Protein AF-A0A4T2GKT0-F1 (afdb_monomer_lite)

pLDDT: mean 86.97, std 9.63, range [50.12, 97.69]

Structure (mmCIF, N/CA/C/O backbone):
data_AF-A0A4T2GKT0-F1
#
_entry.id   AF-A0A4T2GKT0-F1
#
loop_
_atom_site.group_PDB
_atom_site.id
_atom_site.type_symbol
_atom_site.label_atom_id
_atom_site.label_alt_id
_atom_site.label_comp_id
_atom_site.label_asym_id
_atom_site.label_entity_id
_atom_site.label_seq_id
_atom_site.pdbx_PDB_ins_code
_atom_site.Cartn_x
_atom_site.Cartn_y
_atom_site.Cartn_z
_atom_site.occupancy
_atom_site.B_iso_or_equiv
_atom_site.auth_seq_id
_atom_site.auth_comp_id
_atom_site.auth_asym_id
_atom_site.auth_atom_id
_atom_site.pdbx_PDB_model_num
ATOM 1 N N . MET A 1 1 ? -56.690 -27.761 53.384 1.00 51.59 1 MET A N 1
ATOM 2 C CA . MET A 1 1 ? -55.357 -27.481 53.974 1.00 51.59 1 MET A CA 1
ATOM 3 C C . MET A 1 1 ? -55.460 -26.247 54.869 1.00 51.59 1 MET A C 1
ATOM 5 O O . MET A 1 1 ? -56.013 -25.244 54.433 1.00 51.59 1 MET A O 1
ATOM 9 N N . LYS A 1 2 ? -55.024 -26.333 56.132 1.00 50.12 2 LYS A N 1
ATOM 10 C CA . LYS A 1 2 ? -55.202 -25.289 57.162 1.00 50.12 2 LYS A CA 1
ATOM 11 C C . LYS A 1 2 ? -54.160 -24.174 56.962 1.00 50.12 2 LYS A C 1
ATOM 13 O O . LYS A 1 2 ? -52.968 -24.449 57.041 1.00 50.12 2 LYS A O 1
ATOM 18 N N . LYS A 1 3 ? -54.589 -22.933 56.683 1.00 57.72 3 LYS A N 1
ATOM 19 C CA 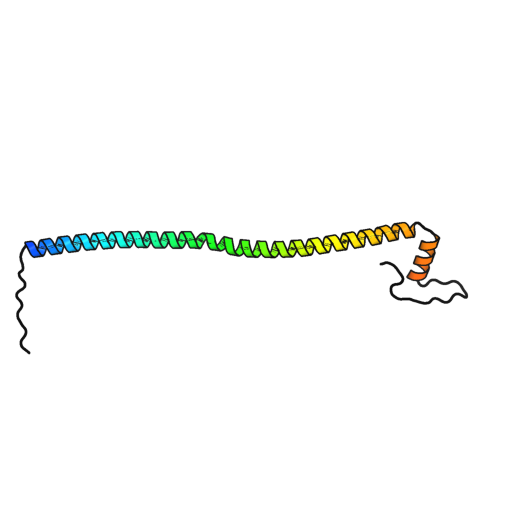. LYS A 1 3 ? -53.688 -21.767 56.568 1.00 57.72 3 LYS A CA 1
ATOM 20 C C . LYS A 1 3 ? -53.153 -21.390 57.952 1.00 57.72 3 LYS A C 1
ATOM 22 O O . LYS A 1 3 ? -53.932 -21.051 58.841 1.00 57.72 3 LYS A O 1
ATOM 27 N N . SER A 1 4 ? -51.836 -21.432 58.131 1.00 65.50 4 SER A N 1
ATOM 28 C CA . SER A 1 4 ? -51.170 -20.899 59.318 1.00 65.50 4 SER A CA 1
ATOM 29 C C . SER A 1 4 ? -51.296 -19.372 59.332 1.00 65.50 4 SER A C 1
ATOM 31 O O . SER A 1 4 ? -50.892 -18.680 58.397 1.00 65.50 4 SER A O 1
ATOM 33 N N . LYS A 1 5 ? -51.903 -18.828 60.392 1.00 67.69 5 LYS A N 1
ATOM 34 C CA . LYS A 1 5 ? -52.040 -17.382 60.595 1.00 67.69 5 LYS A CA 1
ATOM 35 C C . LYS A 1 5 ? -50.748 -16.871 61.228 1.00 67.69 5 LYS A C 1
ATOM 37 O O . LYS A 1 5 ? -50.611 -16.855 62.445 1.00 67.69 5 LYS A O 1
ATOM 42 N N . ILE A 1 6 ? -49.771 -16.531 60.393 1.00 67.44 6 ILE A N 1
ATOM 43 C CA . ILE A 1 6 ? -48.496 -15.972 60.853 1.00 67.44 6 ILE A CA 1
ATOM 44 C C . ILE A 1 6 ? -48.734 -14.498 61.185 1.00 67.44 6 ILE A C 1
ATOM 46 O O . ILE A 1 6 ? -49.034 -13.696 60.301 1.00 67.44 6 ILE A O 1
ATOM 50 N N . VAL A 1 7 ? -48.631 -14.141 62.463 1.00 68.81 7 VAL A N 1
ATOM 51 C CA . VAL A 1 7 ? -48.713 -12.747 62.909 1.00 68.81 7 VAL A CA 1
ATOM 52 C C . VAL A 1 7 ? -47.342 -12.120 62.689 1.00 68.81 7 VAL A C 1
ATOM 54 O O . VAL A 1 7 ? -46.362 -12.504 63.322 1.00 68.81 7 VAL A O 1
ATOM 57 N N . GLN A 1 8 ? -47.249 -11.186 61.747 1.00 67.62 8 GLN A N 1
ATOM 58 C CA . GLN A 1 8 ? -46.016 -10.437 61.536 1.00 67.62 8 GLN A CA 1
ATOM 59 C C . GLN A 1 8 ? -45.826 -9.467 62.704 1.00 67.62 8 GLN A C 1
ATOM 61 O O . GLN A 1 8 ? -46.688 -8.626 62.956 1.00 67.62 8 GLN A O 1
ATOM 66 N N . ILE A 1 9 ? -44.699 -9.575 63.410 1.00 70.06 9 ILE A N 1
ATOM 67 C CA . ILE A 1 9 ? -44.326 -8.630 64.467 1.00 70.06 9 ILE A CA 1
ATOM 68 C C . ILE A 1 9 ? -44.070 -7.272 63.800 1.00 70.06 9 ILE A C 1
ATOM 70 O O . ILE A 1 9 ? -43.037 -7.053 63.164 1.00 70.06 9 ILE A O 1
ATOM 74 N N . ASN A 1 10 ? -45.055 -6.379 63.888 1.00 69.06 10 ASN A N 1
ATOM 75 C CA . ASN A 1 10 ? -45.009 -5.044 63.307 1.00 69.06 10 ASN A CA 1
ATOM 76 C C . ASN A 1 10 ? -44.507 -4.050 64.362 1.00 69.06 10 ASN A C 1
ATOM 78 O O . ASN A 1 10 ? -45.285 -3.476 65.115 1.00 69.06 10 ASN A O 1
ATOM 82 N N . ASN A 1 11 ? -43.185 -3.916 64.448 1.00 83.00 11 ASN A N 1
ATOM 83 C CA . ASN A 1 11 ? -42.484 -3.066 65.410 1.00 83.00 11 ASN A CA 1
ATOM 84 C C . ASN A 1 11 ? -41.744 -1.940 64.659 1.00 83.00 11 ASN A C 1
ATOM 86 O O . ASN A 1 11 ? -41.205 -2.173 63.572 1.00 83.00 11 ASN A O 1
ATOM 90 N N . SER A 1 12 ? -41.685 -0.746 65.258 1.00 83.25 12 SER A N 1
ATOM 91 C CA . SER A 1 12 ? -40.927 0.418 64.776 1.00 83.25 12 SER A CA 1
ATOM 92 C C . SER A 1 12 ? -39.472 0.096 64.397 1.00 83.25 12 SER A C 1
ATOM 94 O O . SER A 1 12 ? -38.989 0.565 63.371 1.00 83.25 12 SER A O 1
ATOM 96 N N . TYR A 1 13 ? -38.783 -0.775 65.136 1.00 86.25 13 TYR A N 1
ATOM 97 C CA . TYR A 1 13 ? -37.440 -1.263 64.810 1.00 86.25 13 TYR A CA 1
ATOM 98 C C . TYR A 1 13 ? -37.383 -1.981 63.451 1.00 86.25 13 TYR A C 1
ATOM 100 O O . TYR A 1 13 ? -36.517 -1.693 62.625 1.00 86.25 13 TYR A O 1
ATOM 108 N N . ILE A 1 14 ? -38.325 -2.895 63.190 1.00 85.00 14 ILE A N 1
ATOM 109 C CA . ILE A 1 14 ? -38.387 -3.661 61.935 1.00 85.00 14 ILE A CA 1
ATOM 110 C C . ILE A 1 14 ? -38.730 -2.739 60.759 1.00 85.00 14 ILE A C 1
ATOM 112 O O . ILE A 1 14 ? -38.192 -2.910 59.664 1.00 85.00 14 ILE A O 1
ATOM 116 N N . GLN A 1 15 ? -39.599 -1.750 60.979 1.00 86.00 15 GLN A N 1
ATOM 117 C CA . GLN A 1 15 ? -39.920 -0.735 59.975 1.00 86.00 15 GLN A CA 1
ATOM 118 C C . GLN A 1 15 ? -38.685 0.113 59.642 1.00 86.00 15 GLN A C 1
ATOM 120 O O . GLN A 1 15 ? -38.287 0.159 58.479 1.00 86.00 15 GLN A O 1
ATOM 125 N N . ASN A 1 16 ? -37.999 0.651 60.655 1.00 87.50 16 ASN A N 1
ATOM 126 C CA . ASN A 1 16 ? -36.783 1.451 60.487 1.00 87.50 16 ASN A CA 1
ATOM 127 C C . ASN A 1 16 ? -35.670 0.685 59.751 1.00 87.50 16 ASN A C 1
ATOM 129 O O . ASN A 1 16 ? -35.013 1.232 58.866 1.00 87.50 16 ASN A O 1
ATOM 133 N N . GLN A 1 17 ? -35.469 -0.600 60.065 1.00 87.00 17 GLN A N 1
ATOM 134 C CA . GLN A 1 17 ? -34.492 -1.447 59.367 1.00 87.00 17 GLN A CA 1
ATOM 135 C C . GLN A 1 17 ? -34.860 -1.672 57.893 1.00 87.00 17 GLN A C 1
ATOM 137 O O . GLN A 1 17 ? -33.986 -1.653 57.021 1.00 87.00 17 GLN A O 1
ATOM 142 N N . ARG A 1 18 ? -36.151 -1.850 57.578 1.00 86.50 18 ARG A N 1
ATOM 143 C CA . ARG A 1 18 ? -36.622 -1.962 56.188 1.00 86.50 18 ARG A CA 1
ATOM 144 C C . ARG A 1 18 ? -36.447 -0.655 55.428 1.00 86.50 18 ARG A C 1
ATOM 146 O O . ARG A 1 18 ? -36.076 -0.707 54.260 1.00 86.50 18 ARG A O 1
ATOM 153 N N . GLU A 1 19 ? -36.685 0.492 56.055 1.00 87.25 19 GLU A N 1
ATOM 154 C CA . GLU A 1 19 ? -36.472 1.795 55.416 1.00 87.25 19 GLU A CA 1
ATOM 155 C C . GLU A 1 19 ? -34.997 2.045 55.111 1.00 87.25 19 GLU A C 1
ATOM 157 O O . GLU A 1 19 ? -34.660 2.335 53.965 1.00 87.25 19 GLU A O 1
ATOM 162 N N . LYS A 1 20 ? -34.097 1.792 56.070 1.00 88.00 20 LYS A N 1
ATOM 163 C CA . LYS A 1 20 ? -32.643 1.835 55.832 1.00 88.00 20 LYS A CA 1
ATOM 164 C C . LYS A 1 20 ? -32.218 0.901 54.698 1.00 88.00 20 LYS A C 1
ATOM 166 O O . LYS A 1 20 ? -31.431 1.274 53.829 1.00 88.00 20 LYS A O 1
ATOM 171 N N . SER A 1 21 ? -32.775 -0.308 54.665 1.00 86.00 21 SER A N 1
ATOM 172 C CA . SER A 1 21 ? -32.502 -1.275 53.595 1.00 86.00 21 SER A CA 1
ATOM 173 C C . SER A 1 21 ? -33.003 -0.774 52.234 1.00 86.00 21 SER A C 1
ATOM 175 O O . SER A 1 21 ? -32.296 -0.875 51.239 1.00 86.00 21 SER A O 1
ATOM 177 N N . LYS A 1 22 ? -34.197 -0.173 52.166 1.00 88.81 22 LYS A N 1
ATOM 178 C CA . LYS A 1 22 ? -34.735 0.420 50.930 1.00 88.81 22 LYS A CA 1
ATOM 179 C C . LYS A 1 22 ? -33.890 1.594 50.437 1.00 88.81 22 LYS A C 1
ATOM 181 O O . LYS A 1 22 ? -33.619 1.659 49.241 1.00 88.81 22 LYS A O 1
ATOM 186 N N . LEU A 1 23 ? -33.459 2.476 51.339 1.00 89.38 23 LEU A N 1
ATOM 187 C CA . LEU A 1 23 ? -32.597 3.617 51.021 1.00 89.38 23 LEU A CA 1
ATOM 188 C C . LEU A 1 23 ? -31.249 3.146 50.466 1.00 89.38 23 LEU A C 1
ATOM 190 O O . LEU A 1 23 ? -30.876 3.529 49.362 1.00 89.38 23 LEU A O 1
ATOM 194 N N . THR A 1 24 ? -30.577 2.217 51.148 1.00 89.75 24 THR A N 1
ATOM 195 C CA . THR A 1 24 ? -29.295 1.660 50.673 1.00 89.75 24 THR A CA 1
ATOM 196 C C . THR A 1 24 ? -29.426 0.906 49.345 1.00 89.75 24 THR A C 1
ATOM 198 O O . THR A 1 24 ? -28.537 0.986 48.494 1.00 89.75 24 THR A O 1
ATOM 201 N N . LEU A 1 25 ? -30.540 0.198 49.110 1.00 89.69 25 LEU A N 1
ATOM 202 C CA . LEU A 1 25 ? -30.829 -0.401 47.802 1.00 89.69 25 LEU A CA 1
ATOM 203 C C . LEU A 1 25 ? -31.068 0.659 46.719 1.00 89.69 25 LEU A C 1
ATOM 205 O O . LEU A 1 25 ? -30.612 0.472 45.590 1.00 89.69 25 LEU A O 1
ATOM 209 N N . ALA A 1 26 ? -31.780 1.744 47.029 1.00 89.12 26 ALA A N 1
ATOM 210 C CA . ALA A 1 26 ? -32.020 2.838 46.093 1.00 89.12 26 ALA A CA 1
ATOM 211 C C . ALA A 1 26 ? -30.708 3.544 45.716 1.00 89.12 26 ALA A C 1
ATOM 213 O O . ALA A 1 26 ? -30.440 3.735 44.529 1.00 89.12 26 ALA A O 1
ATOM 214 N N . GLU A 1 27 ? -29.844 3.814 46.696 1.00 90.69 27 GLU A N 1
ATOM 215 C CA . GLU A 1 27 ? -28.501 4.362 46.486 1.00 90.69 27 GLU A CA 1
ATOM 216 C C . GLU A 1 27 ? -27.640 3.441 45.614 1.00 90.69 27 GLU A C 1
ATOM 218 O O . GLU A 1 27 ? -27.025 3.890 44.645 1.00 90.69 27 GLU A O 1
ATOM 223 N N . LYS A 1 28 ? -27.624 2.130 45.898 1.00 91.38 28 LYS A N 1
ATOM 224 C CA . LYS A 1 28 ? -26.914 1.148 45.061 1.00 91.38 28 LYS A CA 1
ATOM 225 C C . LYS A 1 28 ? -27.458 1.114 43.637 1.00 91.38 28 LYS A C 1
ATOM 227 O O . LYS A 1 28 ? -26.676 1.084 42.693 1.00 91.38 28 LYS A O 1
ATOM 232 N N . ARG A 1 29 ? -28.781 1.152 43.454 1.00 91.94 29 ARG A N 1
ATOM 233 C CA . ARG A 1 29 ? -29.398 1.204 42.117 1.00 91.94 29 ARG A CA 1
ATOM 234 C C . ARG A 1 29 ? -28.988 2.461 41.360 1.00 91.94 29 ARG A C 1
ATOM 236 O O . ARG A 1 29 ? -28.670 2.362 40.180 1.00 91.94 29 ARG A O 1
ATOM 243 N N . GLN A 1 30 ? -28.961 3.618 42.018 1.00 91.38 30 GLN A N 1
ATOM 244 C CA . GLN A 1 30 ? -28.519 4.868 41.401 1.00 91.38 30 GLN A CA 1
ATOM 245 C C . GLN A 1 30 ? -27.049 4.790 40.968 1.00 91.38 30 GLN A C 1
ATOM 247 O O . GLN A 1 30 ? -26.741 5.083 39.813 1.00 91.38 30 GLN A O 1
ATOM 252 N N . LYS A 1 31 ? -26.161 4.318 41.851 1.00 93.00 31 LYS A N 1
ATOM 253 C CA . LYS A 1 31 ? -24.733 4.129 41.545 1.00 93.00 31 LYS A CA 1
ATOM 254 C C . LYS A 1 31 ? -24.517 3.127 40.411 1.00 93.00 31 LYS A C 1
ATOM 256 O O . LYS A 1 31 ? -23.756 3.407 39.493 1.00 93.00 31 LYS A O 1
ATOM 261 N N . ASN A 1 32 ? -25.232 2.004 40.414 1.00 94.12 32 ASN A N 1
ATOM 262 C CA . ASN A 1 32 ? -25.129 1.000 39.354 1.00 94.12 32 ASN A CA 1
ATOM 263 C C . ASN A 1 32 ? -25.612 1.537 38.002 1.00 94.12 32 ASN A C 1
ATOM 265 O O . ASN A 1 32 ? -24.999 1.240 36.983 1.00 94.12 32 ASN A O 1
ATOM 269 N N . ARG A 1 33 ? -26.675 2.355 37.976 1.00 93.06 33 ARG A N 1
ATOM 270 C CA . ARG A 1 33 ? -27.131 3.021 36.744 1.00 93.06 33 ARG A CA 1
ATOM 271 C C . ARG A 1 33 ? -26.092 4.009 36.222 1.00 93.06 33 ARG A C 1
ATOM 273 O O . ARG A 1 33 ? -25.837 4.027 35.027 1.00 93.06 33 ARG A O 1
ATOM 280 N N . PHE A 1 34 ? -25.468 4.782 37.108 1.00 95.00 34 PHE A N 1
ATOM 281 C CA . PHE A 1 34 ? -24.389 5.697 36.735 1.00 95.00 34 PHE A CA 1
ATOM 282 C C . PHE A 1 34 ? -23.174 4.949 36.167 1.00 95.00 34 PHE A C 1
ATOM 284 O O . PHE A 1 34 ? -22.683 5.295 35.095 1.00 95.00 34 PHE A O 1
ATOM 291 N N . MET A 1 35 ? -22.753 3.866 36.825 1.00 94.50 35 MET A N 1
ATOM 292 C CA . MET A 1 35 ? -21.681 2.995 36.333 1.00 94.50 35 MET A CA 1
ATOM 293 C C . MET A 1 35 ? -22.025 2.359 34.982 1.00 94.50 35 MET A C 1
ATOM 295 O O . MET A 1 35 ? -21.161 2.283 34.114 1.00 94.50 35 MET A O 1
ATOM 299 N N . ALA A 1 36 ? -23.279 1.948 34.767 1.00 95.38 36 ALA A N 1
ATOM 300 C CA . ALA A 1 36 ? -23.728 1.424 33.478 1.00 95.38 36 ALA A CA 1
ATOM 301 C C . ALA A 1 36 ? -23.659 2.486 32.369 1.00 95.38 36 ALA A C 1
ATOM 303 O O . ALA A 1 36 ? -23.200 2.185 31.271 1.00 95.38 36 ALA A O 1
ATOM 304 N N . SER A 1 37 ? -24.042 3.735 32.655 1.00 95.06 37 SER A N 1
ATOM 305 C CA . SER A 1 37 ? -23.896 4.840 31.699 1.00 95.06 37 SER A CA 1
ATOM 306 C C . SER A 1 37 ? -22.431 5.111 31.347 1.00 95.06 37 SER A C 1
ATOM 308 O O . SER A 1 37 ? -22.118 5.311 30.176 1.00 95.06 37 SER A O 1
ATOM 310 N N . ILE A 1 38 ? -21.524 5.069 32.331 1.00 95.75 38 ILE A N 1
ATOM 311 C CA . ILE A 1 38 ? -20.077 5.194 32.088 1.00 95.75 38 ILE A CA 1
ATOM 312 C C . ILE A 1 38 ? -19.576 4.038 31.221 1.00 95.75 38 ILE A C 1
ATOM 314 O O . ILE A 1 38 ? -18.858 4.275 30.256 1.00 95.75 38 ILE A O 1
ATOM 318 N N . LEU A 1 39 ? -19.973 2.800 31.528 1.00 95.06 39 LEU A N 1
ATOM 319 C CA . LEU A 1 39 ? -19.580 1.621 30.757 1.00 95.06 39 LEU A CA 1
ATOM 320 C C . LEU A 1 39 ? -19.992 1.756 29.284 1.00 95.06 39 LEU A C 1
ATOM 322 O O . LEU A 1 39 ? -19.184 1.509 28.394 1.00 95.06 39 LEU A O 1
ATOM 326 N N . ILE A 1 40 ? -21.227 2.198 29.032 1.00 94.19 40 ILE A N 1
ATOM 327 C CA . ILE A 1 40 ? -21.731 2.455 27.678 1.00 94.19 40 ILE A CA 1
ATOM 328 C C . ILE A 1 40 ? -20.868 3.511 26.978 1.00 94.19 40 ILE A C 1
ATOM 330 O O . IL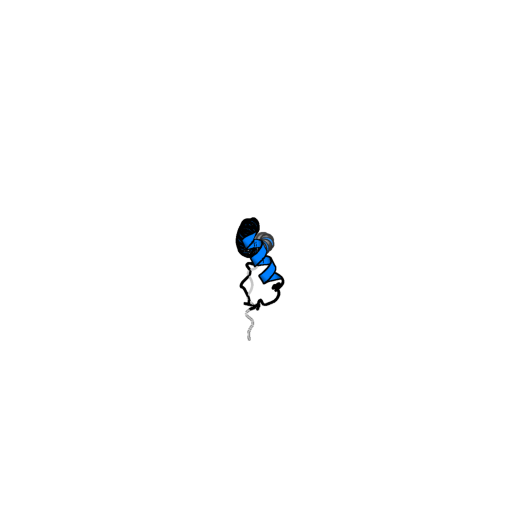E A 1 40 ? -20.454 3.302 25.840 1.00 94.19 40 ILE A O 1
ATOM 334 N N . LEU A 1 41 ? -20.548 4.615 27.659 1.00 93.69 41 LEU A N 1
ATOM 335 C CA . LEU A 1 41 ? -19.714 5.684 27.107 1.00 93.69 41 LEU A CA 1
ATOM 336 C C . LEU A 1 41 ? -18.313 5.171 26.743 1.00 93.69 41 LEU A C 1
ATOM 338 O O . LEU A 1 41 ? -17.831 5.442 25.648 1.00 93.69 41 LEU A O 1
ATOM 342 N N . VAL A 1 42 ? -17.696 4.369 27.612 1.00 92.94 42 VAL A N 1
ATOM 343 C CA . VAL A 1 42 ? -16.390 3.745 27.357 1.00 92.94 42 VAL A CA 1
ATOM 344 C C . VAL A 1 42 ? -16.446 2.832 26.131 1.00 92.94 42 VAL A C 1
ATOM 346 O O . VAL A 1 42 ? -15.594 2.947 25.256 1.00 92.94 42 VAL A O 1
ATOM 349 N N . VAL A 1 43 ? -17.464 1.974 26.017 1.00 91.38 43 VAL A N 1
ATOM 350 C CA . VAL A 1 43 ? -17.649 1.108 24.838 1.00 91.38 43 VAL A CA 1
ATOM 351 C C . VAL A 1 43 ? -17.769 1.941 23.560 1.00 91.38 43 VAL A C 1
ATOM 353 O O . VAL A 1 43 ? -17.086 1.652 22.580 1.00 91.38 43 VAL A O 1
ATOM 356 N N . PHE A 1 44 ? -18.565 3.013 23.572 1.00 90.88 44 PHE A N 1
ATOM 357 C CA . PHE A 1 44 ? -18.661 3.918 22.423 1.00 90.88 44 PHE A CA 1
ATOM 358 C C . PHE A 1 44 ? -17.327 4.597 22.095 1.00 90.88 44 PHE A C 1
ATOM 360 O O . PHE A 1 44 ? -16.963 4.679 20.923 1.00 90.88 44 PHE A O 1
ATOM 367 N N . LEU A 1 45 ? -16.570 5.024 23.108 1.00 89.62 45 LEU A N 1
ATOM 368 C CA . LEU A 1 45 ? -15.264 5.660 22.931 1.00 89.62 45 LEU A CA 1
ATOM 369 C C . LEU A 1 45 ? -14.264 4.721 22.244 1.00 89.62 45 LEU A C 1
ATOM 371 O O . LEU A 1 45 ? -13.472 5.181 21.430 1.00 89.62 45 LEU A O 1
ATOM 375 N N . PHE A 1 46 ? -14.342 3.413 22.503 1.00 84.38 46 PHE A N 1
ATOM 376 C CA . PHE A 1 46 ? -13.510 2.413 21.830 1.00 84.38 46 PHE A CA 1
ATOM 377 C C . PHE A 1 46 ? -13.989 2.038 20.421 1.00 84.38 46 PHE A C 1
ATOM 379 O O . PHE A 1 46 ? -13.162 1.657 19.598 1.00 84.38 46 PHE A O 1
ATOM 386 N N . ILE A 1 47 ? -15.282 2.159 20.107 1.00 83.00 47 ILE A N 1
ATOM 387 C CA . ILE A 1 47 ? -15.827 1.833 18.775 1.00 83.00 47 ILE A CA 1
ATOM 388 C C . ILE A 1 47 ? -15.569 2.956 17.757 1.00 83.00 47 ILE A C 1
ATOM 390 O O . ILE A 1 47 ? -15.340 2.684 16.586 1.00 83.00 47 ILE A O 1
ATOM 394 N N . LEU A 1 48 ? -15.580 4.225 18.169 1.00 74.56 48 LEU A N 1
ATOM 395 C CA . LEU A 1 48 ? -15.346 5.351 17.253 1.00 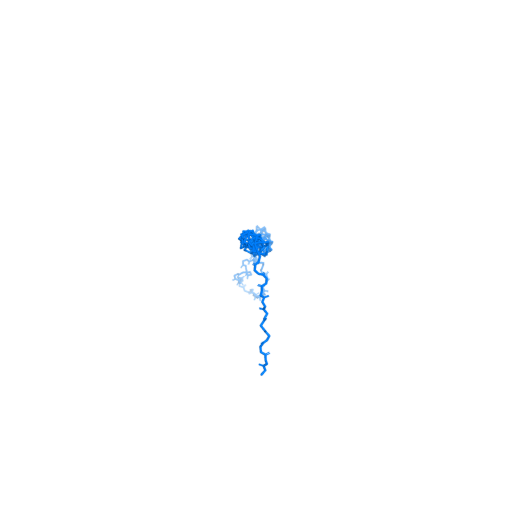74.56 48 LEU A CA 1
ATOM 396 C C . LEU A 1 48 ? -13.982 5.316 16.518 1.00 74.56 48 LEU A C 1
ATOM 398 O O . LEU A 1 48 ? -13.969 5.529 15.304 1.00 74.56 48 LEU A O 1
ATOM 402 N N . PRO A 1 49 ? -12.837 5.032 17.171 1.00 77.38 49 PRO A N 1
ATOM 403 C CA .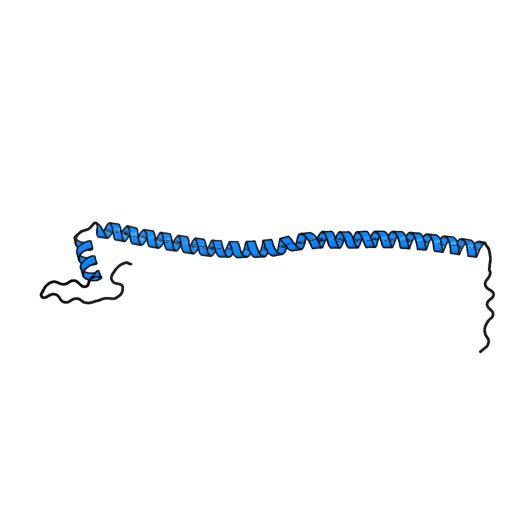 PRO A 1 49 ? -11.538 5.014 16.499 1.00 77.38 49 PRO A CA 1
ATOM 404 C C . PRO A 1 49 ? -11.309 3.795 15.590 1.00 77.38 49 PRO A C 1
ATOM 406 O O . PRO A 1 49 ? -10.409 3.842 14.752 1.00 77.38 49 PRO A O 1
ATOM 409 N N . THR A 1 50 ? -12.097 2.716 15.696 1.00 71.50 50 THR A N 1
ATOM 410 C CA . THR A 1 50 ? -11.865 1.503 14.886 1.00 71.50 50 THR A CA 1
ATOM 411 C C . THR A 1 50 ? -12.227 1.686 13.414 1.00 71.50 50 THR A C 1
ATOM 413 O O . THR A 1 50 ? -11.599 1.059 12.561 1.00 71.50 50 THR A O 1
ATOM 416 N N . TYR A 1 51 ? -13.159 2.589 13.089 1.00 71.25 51 TYR A N 1
ATOM 417 C CA . TYR A 1 51 ? -13.555 2.862 11.702 1.00 71.25 51 TYR A CA 1
ATOM 418 C C . TYR A 1 51 ? -12.394 3.386 10.845 1.00 71.25 51 TYR A C 1
ATOM 420 O O . TYR A 1 51 ? -12.204 2.926 9.721 1.00 71.25 51 TYR A O 1
ATOM 428 N N . ASN A 1 52 ? -11.561 4.281 11.388 1.00 71.25 52 ASN A N 1
ATOM 429 C CA . ASN A 1 52 ? -10.406 4.819 10.658 1.00 71.25 52 ASN A CA 1
ATOM 430 C C . ASN A 1 52 ? -9.285 3.783 10.477 1.00 71.25 52 ASN A C 1
ATOM 432 O O . ASN A 1 52 ? -8.515 3.852 9.516 1.00 71.25 52 ASN A O 1
ATOM 436 N N . LEU A 1 53 ? -9.187 2.808 11.383 1.00 76.06 53 LEU A N 1
ATOM 437 C CA . LEU A 1 53 ? -8.070 1.867 11.423 1.00 76.06 53 LEU A CA 1
ATOM 438 C C . LEU A 1 53 ? -8.142 0.841 10.285 1.00 76.06 53 LEU A C 1
ATOM 440 O O . LEU A 1 53 ? -7.135 0.561 9.638 1.00 76.06 53 LEU A O 1
ATOM 444 N N . VAL A 1 54 ? -9.341 0.324 10.001 1.00 80.06 54 VAL A N 1
ATOM 445 C CA . VAL A 1 54 ? -9.557 -0.659 8.926 1.00 80.06 54 VAL A CA 1
ATOM 446 C C . VAL A 1 54 ? -9.284 -0.041 7.557 1.00 80.06 54 VAL A C 1
ATOM 448 O O . VAL A 1 54 ? -8.574 -0.636 6.746 1.00 80.06 54 VAL A O 1
ATOM 451 N N . GLN A 1 55 ? -9.788 1.171 7.316 1.00 80.88 55 GLN A N 1
ATOM 452 C CA . GLN A 1 55 ? -9.554 1.879 6.059 1.00 80.88 55 GLN A CA 1
ATOM 453 C C . GLN A 1 55 ? -8.070 2.212 5.868 1.00 80.88 55 GLN A C 1
ATOM 455 O O . GLN A 1 55 ? -7.538 2.043 4.771 1.00 80.88 55 GLN A O 1
ATOM 460 N N . SER A 1 56 ? -7.380 2.615 6.938 1.00 83.56 56 SER A N 1
ATOM 461 C CA . SER A 1 56 ? -5.937 2.882 6.899 1.00 83.56 56 SER A CA 1
ATOM 462 C C . SER A 1 56 ? -5.136 1.623 6.569 1.00 83.56 56 SER A C 1
ATOM 464 O O . SER A 1 56 ? -4.222 1.680 5.752 1.00 83.56 56 SER A O 1
ATOM 466 N N . TYR A 1 57 ? -5.505 0.474 7.144 1.00 85.62 57 TYR A N 1
ATOM 467 C CA . TYR A 1 57 ? -4.841 -0.799 6.864 1.00 85.62 57 TYR A CA 1
ATOM 468 C C . TYR A 1 57 ? -5.034 -1.260 5.413 1.00 85.62 57 TYR A C 1
ATOM 470 O O . TYR A 1 57 ? -4.069 -1.648 4.758 1.00 85.62 57 TYR A O 1
ATOM 478 N N . GLN A 1 58 ? -6.262 -1.182 4.889 1.00 86.94 58 GLN A N 1
ATOM 479 C CA . GLN A 1 58 ? -6.538 -1.515 3.486 1.00 86.94 58 GLN A CA 1
ATOM 480 C C . GLN A 1 58 ? -5.770 -0.590 2.540 1.00 86.94 58 GLN A C 1
ATOM 482 O O . GLN A 1 58 ? -5.070 -1.064 1.652 1.00 86.94 58 GLN A O 1
ATOM 487 N N . THR A 1 59 ? -5.805 0.718 2.811 1.00 88.19 59 THR A N 1
ATOM 488 C CA . THR A 1 59 ? -5.067 1.707 2.019 1.00 88.19 59 THR A CA 1
ATOM 489 C C . THR A 1 59 ? -3.569 1.411 2.027 1.00 88.19 59 THR A C 1
ATOM 491 O O . THR A 1 59 ? -2.933 1.467 0.982 1.00 88.19 59 THR A O 1
ATOM 494 N N . LEU A 1 60 ? -2.991 1.072 3.183 1.00 91.81 60 LEU A N 1
ATOM 495 C CA . LEU A 1 60 ? -1.567 0.751 3.289 1.00 91.81 60 LEU A CA 1
ATOM 496 C C . LEU A 1 60 ? -1.192 -0.454 2.418 1.00 91.81 60 LEU A C 1
ATOM 498 O O . LEU A 1 60 ? -0.202 -0.401 1.693 1.00 91.81 60 LEU A O 1
ATOM 502 N N . LYS A 1 61 ? -2.015 -1.505 2.448 1.00 92.06 61 LYS A N 1
ATOM 503 C CA . LYS A 1 61 ? -1.808 -2.711 1.644 1.00 92.06 61 LYS A CA 1
ATOM 504 C C . LYS A 1 61 ? -1.886 -2.422 0.142 1.00 92.06 61 LYS A C 1
ATOM 506 O O . LYS A 1 61 ? -1.043 -2.890 -0.620 1.00 92.06 61 LYS A O 1
ATOM 511 N N . ASP A 1 62 ? -2.857 -1.615 -0.278 1.00 93.38 62 ASP A N 1
ATOM 512 C CA . ASP A 1 62 ? -2.993 -1.224 -1.682 1.00 93.38 62 ASP A CA 1
ATOM 513 C C . ASP A 1 62 ? -1.781 -0.398 -2.140 1.00 93.38 62 ASP A C 1
ATOM 515 O O . ASP A 1 62 ? -1.237 -0.635 -3.219 1.00 93.38 62 ASP A O 1
ATOM 519 N N . ARG A 1 63 ? -1.287 0.521 -1.299 1.00 93.50 63 ARG A N 1
ATOM 520 C CA . ARG A 1 63 ? -0.080 1.315 -1.588 1.00 93.50 63 ARG A CA 1
ATOM 521 C C . ARG A 1 63 ? 1.171 0.456 -1.733 1.00 93.50 63 ARG A C 1
ATOM 523 O O . ARG A 1 63 ? 1.984 0.738 -2.605 1.00 93.50 63 ARG A O 1
ATOM 530 N N . GLU A 1 64 ? 1.318 -0.586 -0.922 1.00 93.44 64 GLU A N 1
ATOM 531 C CA . GLU A 1 64 ? 2.442 -1.519 -1.028 1.00 93.44 64 GLU A CA 1
ATOM 532 C C . GLU A 1 64 ? 2.433 -2.252 -2.377 1.00 93.44 64 GLU A C 1
ATOM 534 O O . GLU A 1 64 ? 3.454 -2.291 -3.061 1.00 93.44 64 GLU A O 1
ATOM 539 N N . SER A 1 65 ? 1.268 -2.740 -2.822 1.00 92.50 65 SER A N 1
ATOM 540 C CA . SER A 1 65 ? 1.152 -3.350 -4.156 1.00 92.50 65 SER A CA 1
ATOM 541 C C . SER A 1 65 ? 1.449 -2.364 -5.291 1.00 92.50 65 SER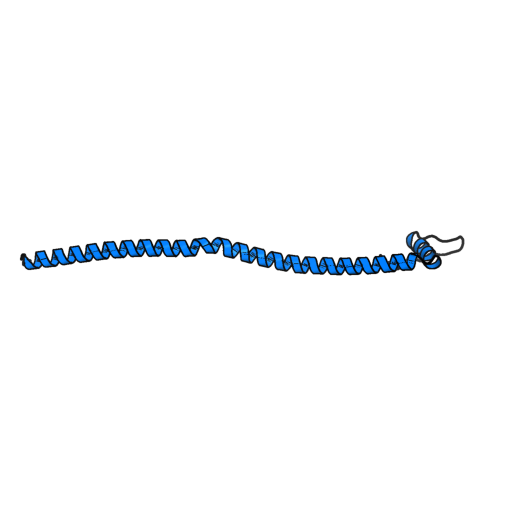 A C 1
ATOM 543 O O . SER A 1 65 ? 2.173 -2.713 -6.222 1.00 92.50 65 SER A O 1
ATOM 545 N N . GLN A 1 66 ? 0.970 -1.119 -5.178 1.00 94.75 66 GLN A N 1
ATOM 546 C CA . GLN A 1 66 ? 1.248 -0.060 -6.153 1.00 94.75 66 GLN A CA 1
ATOM 547 C C . GLN A 1 66 ? 2.739 0.269 -6.228 1.00 94.75 66 GLN A C 1
ATOM 549 O O . GLN A 1 66 ? 3.243 0.512 -7.318 1.00 94.75 66 GLN A O 1
ATOM 554 N N . LEU A 1 67 ? 3.458 0.265 -5.101 1.00 96.38 67 LEU A N 1
ATOM 555 C CA . LEU A 1 67 ? 4.904 0.493 -5.092 1.00 96.38 67 LEU A CA 1
ATOM 556 C C . LEU A 1 67 ? 5.658 -0.611 -5.831 1.00 96.38 67 LEU A C 1
ATOM 558 O O . LEU A 1 67 ? 6.538 -0.307 -6.627 1.00 96.38 67 LEU A O 1
ATOM 562 N N . VAL A 1 68 ? 5.298 -1.875 -5.604 1.00 96.06 68 VAL A N 1
ATOM 563 C CA . VAL A 1 68 ? 5.931 -3.005 -6.301 1.00 96.06 68 VAL A CA 1
ATOM 564 C C . VAL A 1 68 ? 5.655 -2.945 -7.803 1.00 96.06 68 VAL A C 1
ATOM 566 O O . VAL A 1 68 ? 6.556 -3.167 -8.609 1.00 96.06 68 VAL A O 1
ATOM 569 N N . GLU A 1 69 ? 4.422 -2.631 -8.200 1.00 96.69 69 GLU A N 1
ATOM 570 C CA . GLU A 1 69 ? 4.078 -2.455 -9.611 1.00 96.69 69 GLU A CA 1
ATOM 571 C C . GLU A 1 69 ? 4.863 -1.300 -10.242 1.00 96.69 69 GLU A C 1
ATOM 573 O O . GLU A 1 69 ? 5.439 -1.464 -11.318 1.00 96.69 69 GLU A O 1
ATOM 578 N N . LEU A 1 70 ? 4.930 -0.159 -9.556 1.00 97.44 70 LEU A N 1
ATOM 579 C CA . LEU A 1 70 ? 5.619 1.026 -10.050 1.00 97.44 70 LEU A CA 1
ATOM 580 C C . LEU A 1 70 ? 7.130 0.803 -10.169 1.00 97.44 70 LEU A C 1
ATOM 582 O O . LEU A 1 70 ? 7.726 1.234 -11.150 1.00 97.44 70 LEU A O 1
ATOM 586 N N . GLU A 1 71 ? 7.737 0.089 -9.221 1.00 96.69 71 GLU A N 1
ATOM 587 C CA . GLU A 1 71 ? 9.148 -0.299 -9.295 1.00 96.69 71 GLU A CA 1
ATOM 588 C C . GLU A 1 71 ? 9.402 -1.195 -10.514 1.00 96.69 71 GLU A C 1
ATOM 590 O O . GLU A 1 71 ? 10.317 -0.940 -11.290 1.00 96.69 71 GLU A O 1
ATOM 595 N N . ASN A 1 72 ? 8.548 -2.193 -10.760 1.00 97.19 72 ASN A N 1
ATOM 596 C CA . ASN A 1 72 ? 8.678 -3.047 -11.945 1.00 97.19 72 ASN A CA 1
ATOM 597 C C . ASN A 1 72 ? 8.525 -2.255 -13.252 1.00 97.19 72 ASN A C 1
ATOM 599 O O . ASN A 1 72 ? 9.292 -2.457 -14.193 1.00 97.19 72 ASN A O 1
ATOM 603 N N . GLN A 1 73 ? 7.551 -1.343 -13.319 1.00 97.31 73 GLN A N 1
ATOM 604 C CA . GLN A 1 73 ? 7.372 -0.465 -14.478 1.00 97.31 73 GLN A CA 1
ATOM 605 C C . GLN A 1 73 ? 8.593 0.431 -14.692 1.00 97.31 73 GLN A C 1
ATOM 607 O O . GLN A 1 73 ? 9.034 0.599 -15.827 1.00 97.31 73 GLN A O 1
ATOM 612 N N . TYR A 1 74 ? 9.163 0.963 -13.612 1.00 97.56 74 TYR A N 1
ATOM 613 C CA . TYR A 1 74 ? 10.370 1.773 -13.663 1.00 97.56 74 TYR A CA 1
ATOM 614 C C . TYR A 1 74 ? 11.561 0.980 -14.213 1.00 97.56 74 TYR A C 1
ATOM 616 O O . TYR A 1 74 ? 12.199 1.433 -15.159 1.00 97.56 74 TYR A O 1
ATOM 624 N N . GLN A 1 75 ? 11.816 -0.227 -13.700 1.00 97.69 75 GLN A N 1
ATOM 625 C CA . GLN A 1 75 ? 12.913 -1.075 -14.183 1.00 97.69 75 GLN A CA 1
ATOM 626 C C . GLN A 1 75 ? 12.748 -1.450 -15.663 1.00 97.69 75 GLN A C 1
ATOM 628 O O . GLN A 1 75 ? 13.707 -1.377 -16.430 1.00 97.69 75 GLN A O 1
ATOM 633 N N . ASN A 1 76 ? 11.526 -1.783 -16.091 1.00 96.75 76 ASN A N 1
ATOM 634 C CA . ASN A 1 76 ? 11.240 -2.059 -17.500 1.00 96.75 76 ASN A CA 1
ATOM 635 C C . ASN A 1 76 ? 11.502 -0.834 -18.386 1.00 96.75 76 ASN A C 1
ATOM 637 O O . ASN A 1 76 ? 12.084 -0.966 -19.459 1.00 96.75 76 ASN A O 1
ATOM 641 N N . LEU A 1 77 ? 11.107 0.357 -17.929 1.00 97.12 77 LEU A N 1
ATOM 642 C CA . LEU A 1 77 ? 11.307 1.594 -18.677 1.00 97.12 77 LEU A CA 1
ATOM 643 C C . LEU A 1 77 ? 12.791 1.960 -18.788 1.00 97.12 77 LEU A C 1
ATOM 645 O O . LEU A 1 77 ? 13.229 2.433 -19.833 1.00 97.12 77 LEU A O 1
ATOM 649 N N . VAL A 1 78 ? 13.569 1.720 -17.729 1.00 97.44 78 VAL A N 1
ATOM 650 C CA . VAL A 1 78 ? 15.027 1.897 -17.746 1.00 97.44 78 VAL A CA 1
ATOM 651 C C . VAL A 1 78 ? 15.664 0.943 -18.755 1.00 97.44 78 VAL A C 1
ATOM 653 O O . VAL A 1 78 ? 16.443 1.390 -19.593 1.00 97.44 78 VAL A O 1
ATOM 656 N N . ALA A 1 79 ? 15.288 -0.338 -18.744 1.00 96.00 79 ALA A N 1
ATOM 657 C CA . ALA A 1 79 ? 15.796 -1.313 -19.708 1.00 96.00 79 ALA A CA 1
ATOM 658 C C . ALA A 1 79 ? 15.447 -0.932 -21.160 1.00 96.00 79 ALA A C 1
ATOM 660 O O . ALA A 1 79 ? 16.314 -0.957 -22.033 1.00 96.00 79 ALA A O 1
ATOM 661 N N . GLU A 1 80 ? 14.205 -0.508 -21.416 1.00 95.25 80 GLU A N 1
ATOM 662 C CA . GLU A 1 80 ? 13.772 -0.033 -22.737 1.00 95.25 80 GLU A CA 1
ATOM 663 C C . GLU A 1 80 ? 14.541 1.228 -23.165 1.00 95.25 80 GLU A C 1
ATOM 665 O O . GLU A 1 80 ? 14.934 1.376 -24.324 1.00 95.25 80 GLU A O 1
ATOM 670 N N . GLN A 1 81 ? 14.795 2.148 -22.232 1.00 95.75 81 GLN A N 1
ATOM 671 C CA . GLN A 1 81 ? 15.589 3.342 -22.496 1.00 95.75 81 GLN A CA 1
ATOM 672 C C . GLN A 1 81 ? 17.035 2.989 -22.862 1.00 95.75 81 GLN A C 1
ATOM 674 O O . GLN A 1 81 ? 17.580 3.580 -23.798 1.00 95.75 81 GLN A O 1
ATOM 679 N N . GLU A 1 82 ? 17.652 2.042 -22.155 1.00 95.75 82 GLU A N 1
ATOM 680 C CA . GLU A 1 82 ? 19.006 1.566 -22.444 1.00 95.75 82 GLU A CA 1
ATOM 681 C C . GLU A 1 82 ? 19.092 0.885 -23.815 1.00 95.75 82 GLU A C 1
ATOM 683 O O . GLU A 1 82 ? 19.999 1.201 -24.591 1.00 95.75 82 GLU A O 1
ATOM 688 N N . GLU A 1 83 ? 18.130 0.020 -24.156 1.00 93.81 83 GLU A N 1
ATOM 689 C CA . GLU A 1 83 ? 18.052 -0.623 -25.474 1.00 93.81 83 GLU A CA 1
ATOM 690 C C . GLU A 1 83 ? 17.926 0.421 -26.589 1.00 93.81 83 GLU A C 1
ATOM 692 O O . GLU A 1 83 ? 18.706 0.421 -27.547 1.00 93.81 83 GLU A O 1
ATOM 697 N N . ARG A 1 84 ? 17.008 1.382 -26.432 1.00 93.81 84 ARG A N 1
ATOM 698 C CA . ARG A 1 84 ? 16.818 2.463 -27.406 1.00 93.81 84 ARG A CA 1
ATOM 699 C C . ARG A 1 84 ? 18.053 3.345 -27.535 1.00 93.81 84 ARG A C 1
ATOM 701 O O . ARG A 1 84 ? 18.417 3.718 -28.648 1.00 93.81 84 ARG A O 1
ATOM 708 N N . ALA A 1 85 ? 18.718 3.675 -26.431 1.00 95.06 85 ALA A N 1
ATOM 709 C CA . ALA A 1 85 ? 19.952 4.456 -26.459 1.00 95.06 85 ALA A CA 1
ATOM 710 C C . ALA A 1 85 ? 21.082 3.702 -27.179 1.00 95.06 85 ALA A C 1
ATOM 712 O O . ALA A 1 85 ? 21.812 4.292 -27.980 1.00 95.06 85 ALA A O 1
ATOM 713 N N . ALA A 1 86 ? 21.201 2.392 -26.946 1.00 93.81 86 ALA A N 1
ATOM 714 C CA . ALA A 1 86 ? 22.146 1.542 -27.657 1.00 93.81 86 ALA A CA 1
ATOM 715 C C . ALA A 1 86 ? 21.831 1.480 -29.159 1.00 93.81 86 ALA A C 1
ATOM 717 O O . ALA A 1 86 ? 22.747 1.604 -29.974 1.00 93.81 86 ALA A O 1
ATOM 718 N N . LEU A 1 87 ? 20.552 1.366 -29.531 1.00 93.25 87 LEU A N 1
ATOM 719 C CA . LEU A 1 87 ? 20.115 1.396 -30.925 1.00 93.25 87 LEU A CA 1
ATOM 720 C C . LEU A 1 87 ? 20.452 2.731 -31.594 1.00 93.25 87 LEU A C 1
ATOM 722 O O . LEU A 1 87 ? 21.017 2.731 -32.684 1.00 93.25 87 LEU A O 1
ATOM 726 N N . VAL A 1 88 ? 20.173 3.865 -30.943 1.00 94.69 88 VAL A N 1
ATOM 727 C CA . VAL A 1 88 ? 20.546 5.197 -31.456 1.00 94.69 88 VAL A CA 1
ATOM 728 C C . VAL A 1 88 ? 22.045 5.259 -31.739 1.00 94.69 88 VAL A C 1
ATOM 730 O O . VAL A 1 88 ? 22.438 5.647 -32.835 1.00 94.69 88 VAL A O 1
ATOM 733 N N . LYS A 1 89 ? 22.878 4.785 -30.808 1.00 94.62 89 LYS A N 1
ATOM 734 C CA . LYS A 1 89 ? 24.335 4.741 -30.984 1.00 94.62 89 LYS A CA 1
ATOM 735 C C . LYS A 1 89 ? 24.770 3.836 -32.142 1.00 94.62 89 LYS A C 1
ATOM 737 O O . LYS A 1 89 ? 25.724 4.149 -32.844 1.00 94.62 89 LYS A O 1
ATOM 742 N N . GLN A 1 90 ? 24.095 2.708 -32.356 1.00 92.38 90 GLN A N 1
ATOM 743 C CA . GLN A 1 90 ? 24.369 1.840 -33.506 1.00 92.38 90 GLN A CA 1
ATOM 744 C C . GLN A 1 90 ? 23.947 2.495 -34.828 1.00 92.38 90 GLN A C 1
ATOM 746 O O . GLN A 1 90 ? 24.652 2.358 -35.825 1.00 92.38 90 GLN A O 1
ATOM 751 N N . LEU A 1 91 ? 22.835 3.236 -34.835 1.00 92.88 91 LEU A N 1
ATOM 752 C CA . LEU A 1 91 ? 22.326 3.954 -36.006 1.00 92.88 91 LEU A CA 1
ATOM 753 C C . LEU A 1 91 ? 23.206 5.140 -36.431 1.00 92.88 91 LEU A C 1
ATOM 755 O O . LEU A 1 91 ? 23.100 5.568 -37.577 1.00 92.88 91 LEU A O 1
ATOM 759 N N . GLU A 1 92 ? 24.099 5.637 -35.570 1.00 93.62 92 GLU A N 1
ATOM 760 C CA . GLU A 1 92 ? 25.136 6.607 -35.964 1.00 93.62 92 GLU A CA 1
ATOM 761 C C . GLU A 1 92 ? 26.130 6.020 -36.984 1.00 93.62 92 GLU A C 1
ATOM 763 O O . GLU A 1 92 ? 26.767 6.761 -37.731 1.00 93.62 92 GLU A O 1
ATOM 768 N N . ASN A 1 93 ? 26.268 4.691 -37.049 1.00 95.19 93 ASN A N 1
ATOM 769 C CA . ASN A 1 93 ? 27.097 4.022 -38.044 1.00 95.19 93 ASN A CA 1
ATOM 770 C C . ASN A 1 93 ? 26.316 3.816 -39.354 1.00 95.19 93 ASN A C 1
ATOM 772 O O . ASN A 1 93 ? 25.341 3.065 -39.394 1.00 95.19 93 ASN A O 1
ATOM 776 N N . GLU A 1 94 ? 26.790 4.421 -40.447 1.00 93.25 94 GLU A N 1
ATOM 777 C CA . GLU A 1 94 ? 26.133 4.369 -41.761 1.00 93.25 94 GLU A CA 1
ATOM 778 C C . GLU A 1 94 ? 25.935 2.944 -42.315 1.00 93.25 94 GLU A C 1
ATOM 780 O O . GLU A 1 94 ? 24.887 2.655 -42.896 1.00 93.25 94 GLU A O 1
ATOM 785 N N . ASP A 1 95 ? 26.897 2.030 -42.121 1.00 93.19 95 ASP A N 1
ATOM 786 C CA . ASP A 1 95 ? 26.778 0.638 -42.590 1.00 93.19 95 ASP A CA 1
ATOM 787 C C . ASP A 1 95 ? 25.693 -0.116 -41.809 1.00 93.19 95 ASP A C 1
ATOM 789 O O . ASP A 1 95 ? 24.875 -0.839 -42.389 1.00 93.19 95 ASP A O 1
ATOM 793 N N . PHE A 1 96 ? 25.630 0.101 -40.492 1.00 92.56 96 PHE A N 1
ATOM 794 C CA . PHE A 1 96 ? 24.571 -0.459 -39.656 1.00 92.56 96 PHE A CA 1
ATOM 795 C C . PHE A 1 96 ? 23.205 0.134 -40.016 1.00 92.56 96 PHE A C 1
ATOM 797 O O . PHE A 1 96 ? 22.252 -0.619 -40.214 1.00 92.56 96 PHE A O 1
ATOM 804 N N . ALA A 1 97 ? 23.104 1.456 -40.177 1.00 92.00 97 ALA A N 1
ATOM 805 C CA . ALA A 1 97 ? 21.868 2.135 -40.556 1.00 92.00 97 ALA A CA 1
ATOM 806 C C . ALA A 1 97 ? 21.334 1.641 -41.911 1.00 92.00 97 ALA A C 1
ATOM 808 O O . ALA A 1 97 ? 20.143 1.348 -42.042 1.00 92.00 97 ALA A O 1
ATOM 809 N N . ALA A 1 98 ? 22.210 1.462 -42.905 1.00 90.31 98 ALA A N 1
ATOM 810 C CA . ALA A 1 98 ? 21.837 0.903 -44.200 1.00 90.31 98 ALA A CA 1
ATOM 811 C C . ALA A 1 98 ? 21.297 -0.531 -44.070 1.00 90.31 98 ALA A C 1
ATOM 813 O O . ALA A 1 98 ? 20.258 -0.851 -44.650 1.00 90.31 98 ALA A O 1
ATOM 814 N N . LYS A 1 99 ? 21.958 -1.394 -43.285 1.00 88.56 99 LYS A N 1
ATOM 815 C CA . LYS A 1 99 ? 21.490 -2.766 -43.012 1.00 88.56 99 LYS A CA 1
ATOM 816 C C . LYS A 1 99 ? 20.156 -2.779 -42.265 1.00 88.56 99 LYS A C 1
ATOM 818 O O . LYS A 1 99 ? 19.262 -3.531 -42.648 1.00 88.56 99 LYS A O 1
ATOM 823 N N . TYR A 1 100 ? 19.997 -1.917 -41.263 1.00 90.19 100 TYR A N 1
ATOM 824 C CA . TYR A 1 100 ? 18.770 -1.778 -40.481 1.00 90.19 100 TYR A CA 1
ATOM 825 C C . TYR A 1 100 ? 17.586 -1.365 -41.365 1.00 90.19 100 TYR A C 1
ATOM 827 O O . TYR A 1 100 ? 16.538 -2.003 -41.327 1.00 90.19 100 TYR A O 1
ATOM 835 N N . VAL A 1 101 ? 17.755 -0.358 -42.230 1.00 89.38 101 VAL A N 1
ATOM 836 C CA . VAL A 1 101 ? 16.725 0.085 -43.191 1.00 89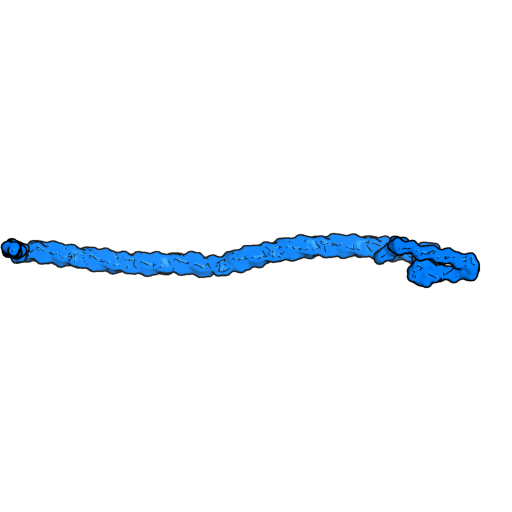.38 101 VAL A CA 1
ATOM 837 C C . VAL A 1 101 ? 16.383 -1.024 -44.188 1.00 89.38 101 VAL A C 1
ATOM 839 O O . VAL A 1 101 ? 15.203 -1.273 -44.434 1.00 89.38 101 VAL A O 1
ATOM 842 N N . ARG A 1 102 ? 17.381 -1.737 -44.727 1.00 87.69 102 ARG A N 1
ATOM 843 C CA . ARG A 1 102 ? 17.139 -2.865 -45.642 1.00 87.69 102 ARG A CA 1
ATOM 844 C C . ARG A 1 102 ? 16.340 -3.982 -44.995 1.00 87.69 102 ARG A C 1
ATOM 846 O O . ARG A 1 102 ? 15.399 -4.472 -45.608 1.00 87.69 102 ARG A O 1
ATOM 853 N N . ALA A 1 103 ? 16.677 -4.348 -43.762 1.00 87.44 103 ALA A N 1
ATOM 854 C CA . ALA A 1 103 ? 15.941 -5.354 -43.010 1.00 87.44 103 ALA A CA 1
ATOM 855 C C . ALA A 1 103 ? 14.531 -4.865 -42.619 1.00 87.44 103 ALA A C 1
ATOM 857 O O . ALA A 1 103 ? 13.571 -5.619 -42.754 1.00 87.44 103 ALA A O 1
ATOM 858 N N . LYS A 1 104 ? 14.378 -3.597 -42.209 1.00 88.12 104 LYS A N 1
ATOM 859 C CA . LYS A 1 104 ? 13.096 -3.014 -41.768 1.00 88.12 104 LYS A CA 1
ATOM 860 C C . LYS A 1 104 ? 12.089 -2.840 -42.897 1.00 88.12 104 LYS A C 1
ATOM 862 O O . LYS A 1 104 ? 10.911 -3.122 -42.708 1.00 88.12 104 LYS A O 1
ATOM 867 N N . TYR A 1 105 ? 12.546 -2.377 -44.055 1.00 88.69 105 TYR A N 1
ATOM 868 C CA . TYR A 1 105 ? 11.691 -2.105 -45.213 1.00 88.69 105 TYR A CA 1
ATOM 869 C C . TYR A 1 105 ? 11.777 -3.182 -46.292 1.00 88.69 105 TYR A C 1
ATOM 871 O O . TYR A 1 105 ? 11.205 -3.001 -47.362 1.00 88.69 105 TYR A O 1
ATOM 879 N N . GLN A 1 106 ? 12.489 -4.281 -46.021 1.00 86.50 106 GLN A N 1
ATOM 880 C CA . GLN A 1 106 ? 12.707 -5.369 -46.975 1.00 86.50 106 GLN A CA 1
ATOM 881 C C . GLN A 1 106 ? 13.194 -4.833 -48.330 1.00 86.50 106 GLN A C 1
ATOM 883 O O . GLN A 1 106 ? 12.658 -5.161 -49.385 1.00 86.50 106 GLN A O 1
ATOM 888 N N . TRP A 1 107 ? 14.207 -3.966 -48.290 1.00 85.94 107 TRP A N 1
ATOM 889 C CA . TRP A 1 107 ? 14.769 -3.347 -49.487 1.00 85.94 107 TRP A CA 1
ATOM 890 C C . TRP A 1 107 ? 15.958 -4.154 -50.013 1.00 85.94 107 TRP A C 1
ATOM 892 O O . TRP A 1 107 ? 16.932 -4.367 -49.286 1.00 85.94 107 TRP A O 1
ATOM 902 N N . SER A 1 108 ? 15.903 -4.535 -51.288 1.00 84.75 108 SER A N 1
ATOM 903 C CA . SER A 1 108 ? 16.975 -5.215 -52.020 1.00 84.75 108 SER A CA 1
ATOM 904 C C . SER A 1 108 ? 17.266 -4.530 -53.348 1.00 84.75 108 SER A C 1
ATOM 906 O O . SER A 1 108 ? 16.404 -3.870 -53.932 1.00 84.75 108 SER A O 1
ATOM 908 N N . LYS A 1 109 ? 18.489 -4.706 -53.844 1.00 85.25 109 LYS A N 1
ATOM 909 C CA . LYS A 1 109 ? 18.869 -4.327 -55.207 1.00 85.25 109 LYS A CA 1
ATOM 910 C C . LYS A 1 109 ? 18.535 -5.441 -56.198 1.00 85.25 109 LYS A C 1
ATOM 912 O O . LYS A 1 109 ? 18.224 -6.572 -55.829 1.00 85.25 109 LYS A O 1
ATOM 917 N N . GLU A 1 110 ? 18.602 -5.105 -57.479 1.00 86.31 110 GLU A N 1
ATOM 918 C CA . GLU A 1 110 ? 18.381 -6.054 -58.565 1.00 86.31 110 GLU A CA 1
ATOM 919 C C . GLU A 1 110 ? 19.379 -7.224 -58.477 1.00 86.31 110 GLU A C 1
ATOM 921 O O . GLU A 1 110 ? 20.588 -7.017 -58.381 1.00 86.31 110 GLU A O 1
ATOM 926 N N . GLY A 1 111 ? 18.854 -8.454 -58.457 1.00 85.00 111 GLY A N 1
ATOM 927 C CA . GLY A 1 111 ? 19.639 -9.683 -58.294 1.00 85.00 111 GLY A CA 1
ATOM 928 C C . GLY A 1 111 ? 19.866 -10.156 -56.847 1.00 85.00 111 GLY A C 1
ATOM 929 O O . GLY A 1 111 ? 20.451 -11.221 -56.661 1.00 85.00 111 GLY A O 1
ATOM 930 N N . GLU A 1 112 ? 19.400 -9.430 -55.825 1.00 84.88 112 GLU A N 1
ATOM 931 C CA . GLU A 1 112 ? 19.479 -9.850 -54.415 1.00 84.88 112 GLU A CA 1
ATOM 932 C C . GLU A 1 112 ? 18.193 -10.576 -53.956 1.00 84.88 112 GLU A C 1
ATOM 934 O O . GLU A 1 112 ? 17.083 -10.184 -54.313 1.00 84.88 112 GLU A O 1
ATOM 939 N N . PHE A 1 113 ? 18.332 -11.613 -53.117 1.00 81.75 113 PHE A N 1
ATOM 940 C CA . PHE A 1 113 ? 17.215 -12.307 -52.455 1.00 81.75 113 PHE A CA 1
ATOM 941 C C . PHE A 1 113 ? 17.144 -11.929 -50.969 1.00 81.75 113 PHE A C 1
ATOM 943 O O . PHE A 1 113 ? 18.151 -11.998 -50.263 1.00 81.75 113 PHE A O 1
ATOM 950 N N . ILE A 1 114 ? 15.951 -11.576 -50.479 1.00 79.44 114 ILE A N 1
ATOM 951 C CA . ILE A 1 114 ? 15.712 -11.224 -49.070 1.00 79.44 114 ILE A CA 1
ATOM 952 C C . ILE A 1 114 ? 15.121 -12.418 -48.324 1.00 79.44 114 ILE A C 1
ATOM 954 O O . ILE A 1 114 ? 14.084 -12.952 -48.715 1.00 79.44 114 ILE A O 1
ATOM 958 N N . TYR A 1 115 ? 15.730 -12.774 -47.194 1.00 82.25 115 TYR A N 1
ATOM 959 C CA . TYR A 1 115 ? 15.159 -13.713 -46.231 1.00 82.25 115 TYR A CA 1
ATOM 960 C C . TYR A 1 115 ? 14.618 -12.939 -45.029 1.00 82.25 115 TYR A C 1
ATOM 962 O O . TYR A 1 115 ? 15.379 -12.295 -44.308 1.00 82.25 115 TYR A O 1
ATOM 970 N N . ASN A 1 116 ? 13.302 -12.992 -44.813 1.00 77.69 116 ASN A N 1
ATOM 971 C CA . ASN A 1 116 ? 12.679 -12.358 -43.656 1.00 77.69 116 ASN A CA 1
ATOM 972 C C . ASN A 1 116 ? 12.796 -13.279 -42.435 1.00 77.69 116 ASN A C 1
ATOM 974 O O . ASN A 1 116 ? 12.166 -14.336 -42.391 1.00 77.69 116 ASN A O 1
ATOM 978 N N . ILE A 1 117 ? 13.600 -12.874 -41.455 1.00 83.06 117 ILE A N 1
ATOM 979 C CA . ILE A 1 117 ? 13.768 -13.595 -40.193 1.00 83.06 117 ILE A CA 1
ATOM 980 C C . ILE A 1 117 ? 13.038 -12.797 -39.104 1.00 83.06 117 ILE A C 1
ATOM 982 O O . ILE A 1 117 ? 13.422 -11.655 -38.832 1.00 83.06 117 ILE A O 1
ATOM 986 N N . PRO A 1 118 ? 11.988 -13.355 -38.476 1.00 81.00 118 PRO A N 1
ATOM 987 C CA . PRO A 1 118 ? 11.273 -12.659 -37.413 1.00 81.00 118 PRO A CA 1
ATOM 988 C C . PRO A 1 118 ? 12.203 -12.404 -36.217 1.00 81.00 118 PRO A C 1
ATOM 990 O O . PRO A 1 118 ? 12.952 -13.288 -35.810 1.00 81.00 118 PRO A O 1
ATOM 993 N N . GLY A 1 119 ? 12.153 -11.190 -35.657 1.00 80.75 119 GLY A N 1
ATOM 994 C CA . GLY A 1 119 ? 12.942 -10.803 -34.478 1.00 80.75 119 GLY A CA 1
ATOM 995 C C . GLY A 1 119 ? 14.403 -10.424 -34.749 1.00 80.75 119 GLY A C 1
ATOM 996 O O . GLY A 1 119 ? 15.162 -10.257 -33.803 1.00 80.75 119 GLY A O 1
ATOM 997 N N . ILE A 1 120 ? 14.816 -10.277 -36.015 1.00 82.44 120 ILE A N 1
ATOM 998 C CA . ILE A 1 120 ? 16.199 -9.896 -36.359 1.00 82.44 120 ILE A CA 1
ATOM 999 C C . ILE A 1 120 ? 16.533 -8.431 -36.040 1.00 82.44 120 ILE A C 1
ATOM 1001 O O . ILE A 1 120 ? 17.702 -8.071 -35.919 1.00 82.44 120 ILE A O 1
ATOM 1005 N N . LEU A 1 121 ? 15.513 -7.578 -35.943 1.00 81.12 121 LEU A N 1
ATOM 1006 C CA . LEU A 1 121 ? 15.675 -6.165 -35.631 1.00 81.12 121 LEU A CA 1
ATOM 1007 C C . LEU A 1 121 ? 15.469 -5.937 -34.131 1.00 81.12 121 LEU A C 1
ATOM 1009 O O . LEU A 1 121 ? 14.449 -6.402 -33.614 1.00 81.12 121 LEU A O 1
ATOM 1013 N N . PRO A 1 122 ? 16.379 -5.205 -33.460 1.00 77.94 122 PRO A N 1
ATOM 1014 C CA . PRO A 1 122 ? 16.108 -4.687 -32.121 1.00 77.94 122 PRO A CA 1
ATOM 1015 C C . PRO A 1 122 ? 14.881 -3.763 -32.175 1.00 77.94 122 PRO A C 1
ATOM 1017 O O . PRO A 1 122 ? 14.691 -3.056 -33.180 1.00 77.94 122 PRO A O 1
ATOM 1020 N N . GLN A 1 123 ? 14.027 -3.843 -31.149 1.00 66.25 123 GLN A N 1
ATOM 1021 C CA . GLN A 1 123 ? 12.727 -3.159 -31.116 1.00 66.25 123 GLN A CA 1
ATOM 1022 C C . GLN A 1 123 ? 12.819 -1.742 -30.549 1.00 66.25 123 GLN A C 1
ATOM 1024 O O . GLN A 1 123 ? 13.678 -1.477 -29.686 1.00 66.25 123 GLN A O 1
#

Organism: Streptococcus suis (NCBI:txid1307)

Secondary structure (DSSP, 8-state):
-PPP-------HHHHHHHHHHHHHHHHHHHHHHHHHHHHHHHHHHHHTTHHHHHHHHHHHHHHHHHHHHHHHHHHHHHHHHHHHHHHHHHHTSHHHHHHHHHHHHT---TT------TT-S--

InterPro domains:
  IPR007060 Septum formation initiator FtsL/DivIC [PF04977] (43-118)
  IPR039076 Cell division protein DivIC [PTHR40027] (3-118)

Sequence (123 aa):
MKKSKIVQINNSYIQNQREKSKLTLAEKRQKNRFMASILILVVFLFILPTYNLVQSYQTLKDRESQLVELENQYQNLVAEQEERAALVKQLENEDFAAKYVRAKYQWSKEGEFIYNIPGILPQ

Foldseek 3Di:
DDDDPDDPPDDPVVVVVVVVVVVVVVVVVVVVVVVVVVVVVVVVVVVVVVVVVVVVVVVVVVVVVVVVVVVVVVVVVVVVVVLVVVVVVQCVDPVSVVVQCCLVVVDDDPPDDDDNDPPPHRD

Radius of gyration: 46.16 Å; chains: 1; bounding box: 82×34×124 Å